Protein AF-H2B2R5-F1 (afdb_monomer_lite)

Secondary structure (DSSP, 8-state):
---HHHHHHT--SHHHHHHHHHHHHHHHHHHH-HHHHHHHHHHHHHHHHHHHHHH-TTHHHHHSSHHHHGGG--

Organism: NCBI:txid1363

Sequence (74 aa):
MFSFEKELDTAETLADCCNAYQNEFIRIQNIQGWAAAVTAKYNLRYEAALRYVGLRPEVLQEYNSVEDVMQLIY

pLDDT: mean 94.57, std 7.13, range [49.5, 97.94]

Foldseek 3Di:
DDDLVVQLVPDQDLVSLLVSLVVVLVVCCVPVNDVRSVVCNQVSLLSSLVSNCVNPVCVCVVQVDSSSSSVSRD

Radius of gyration: 12.18 Å; chains: 1; bounding box: 27×15×36 Å

Structure (mmCIF, N/CA/C/O backbone):
data_AF-H2B2R5-F1
#
_entry.id   AF-H2B2R5-F1
#
loop_
_atom_site.group_PDB
_atom_site.id
_atom_site.type_symbol
_atom_site.label_atom_id
_atom_site.label_alt_id
_atom_site.label_comp_id
_atom_site.label_asym_id
_atom_site.label_entity_id
_atom_site.label_seq_id
_atom_site.pdbx_PDB_ins_code
_atom_site.Cartn_x
_atom_site.Cartn_y
_atom_site.Cartn_z
_atom_site.occupancy
_atom_site.B_iso_or_equiv
_atom_site.auth_seq_id
_atom_site.auth_comp_id
_atom_site.auth_asym_id
_atom_site.auth_atom_id
_atom_site.pdbx_PDB_model_num
ATOM 1 N N . MET A 1 1 ? -8.675 -1.080 -18.071 1.00 49.50 1 MET A N 1
ATOM 2 C CA . MET A 1 1 ? -7.636 -0.224 -17.469 1.00 49.50 1 MET A CA 1
ATOM 3 C C . MET A 1 1 ? -7.661 -0.504 -15.980 1.00 49.50 1 MET A C 1
ATOM 5 O O . MET A 1 1 ? -8.700 -0.306 -15.366 1.00 49.50 1 ME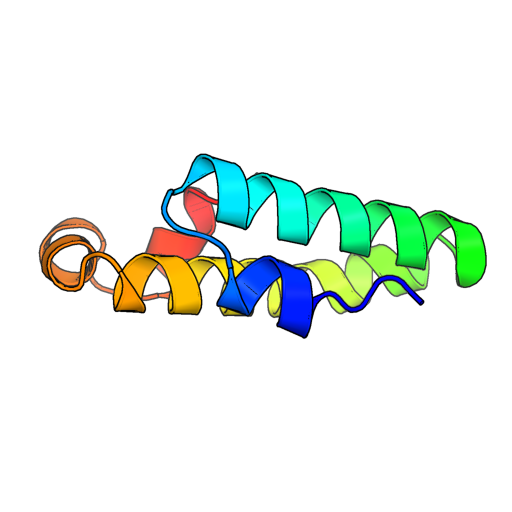T A O 1
ATOM 9 N N .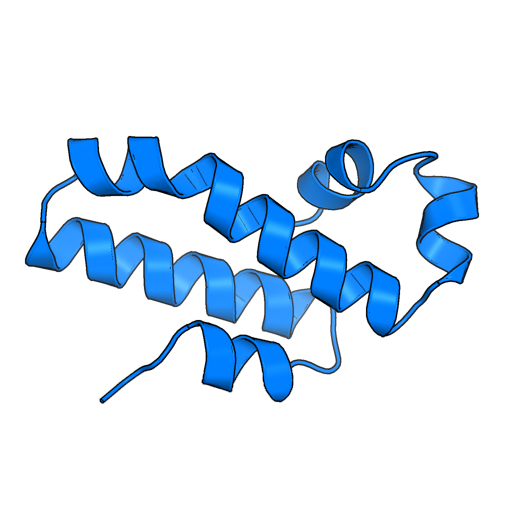 PHE A 1 2 ? -6.597 -1.107 -15.462 1.00 60.34 2 PHE A N 1
ATOM 10 C CA . PHE A 1 2 ? -6.429 -1.375 -14.036 1.00 60.34 2 PHE A CA 1
ATOM 11 C C . PHE A 1 2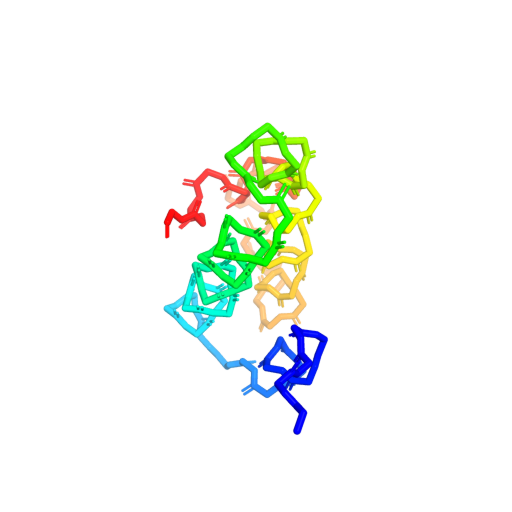 ? -6.091 -0.030 -13.382 1.00 60.34 2 PHE A C 1
ATOM 13 O O . PHE A 1 2 ? -5.157 0.626 -13.845 1.00 60.34 2 PHE A O 1
ATOM 20 N N . SER A 1 3 ? -6.905 0.433 -12.434 1.00 84.12 3 SER A N 1
ATOM 21 C CA . SER A 1 3 ? -6.661 1.690 -11.720 1.00 84.12 3 SER A CA 1
ATOM 22 C C . SER A 1 3 ? -6.450 1.354 -10.258 1.00 84.12 3 SER A C 1
ATOM 24 O O . SER A 1 3 ? -7.360 0.804 -9.642 1.00 84.12 3 SER A O 1
ATOM 26 N N . PHE A 1 4 ? -5.272 1.677 -9.735 1.00 91.38 4 PHE A N 1
ATOM 27 C CA . PHE A 1 4 ? -4.913 1.489 -8.333 1.00 91.38 4 PHE A CA 1
ATOM 28 C C . PHE A 1 4 ? -5.986 2.025 -7.379 1.00 91.38 4 PHE A C 1
ATOM 30 O O . PHE A 1 4 ? -6.462 1.290 -6.521 1.00 91.38 4 PHE A O 1
ATOM 37 N N . GLU A 1 5 ? -6.457 3.253 -7.618 1.00 91.12 5 GLU A N 1
ATOM 38 C CA . GLU A 1 5 ? -7.523 3.898 -6.838 1.00 91.12 5 GLU A CA 1
ATOM 39 C C . GLU A 1 5 ? -8.811 3.067 -6.815 1.00 91.12 5 GLU A C 1
ATOM 41 O O . GLU A 1 5 ? -9.443 2.912 -5.776 1.00 91.12 5 GLU A O 1
ATOM 46 N N . LYS A 1 6 ? -9.175 2.452 -7.948 1.00 90.81 6 LYS A N 1
ATOM 47 C CA . LYS A 1 6 ? -10.386 1.629 -8.032 1.00 90.81 6 LYS A CA 1
ATOM 48 C C . LYS A 1 6 ? -10.257 0.341 -7.219 1.00 90.81 6 LYS A C 1
ATOM 50 O O . LYS A 1 6 ? -11.243 -0.096 -6.637 1.00 90.81 6 LYS A O 1
ATOM 55 N N . GLU A 1 7 ? -9.077 -0.278 -7.202 1.00 92.50 7 GLU A N 1
ATOM 56 C CA . GLU A 1 7 ? -8.834 -1.473 -6.382 1.00 92.50 7 GLU A CA 1
ATOM 57 C C . GLU A 1 7 ? -8.920 -1.135 -4.893 1.00 92.50 7 GLU A C 1
ATOM 59 O O . GLU A 1 7 ? -9.615 -1.810 -4.132 1.00 92.50 7 GLU A O 1
ATOM 64 N N . LEU A 1 8 ? -8.269 -0.035 -4.514 1.00 94.56 8 LEU A N 1
ATOM 65 C CA . LEU A 1 8 ? -8.281 0.537 -3.173 1.00 94.56 8 LEU A CA 1
ATOM 66 C C . LEU A 1 8 ? -9.692 0.856 -2.677 1.00 94.56 8 LEU A C 1
ATOM 68 O O . LEU A 1 8 ? -10.044 0.486 -1.558 1.00 94.56 8 LEU A O 1
ATOM 72 N N . ASP A 1 9 ? -10.522 1.492 -3.502 1.00 93.75 9 ASP A N 1
ATOM 73 C CA . ASP A 1 9 ? -11.897 1.850 -3.138 1.00 93.75 9 ASP A CA 1
ATOM 74 C C . ASP A 1 9 ? -12.767 0.623 -2.834 1.00 93.75 9 ASP A C 1
ATOM 76 O O . ASP A 1 9 ? -13.682 0.694 -2.007 1.00 93.75 9 ASP A O 1
ATOM 80 N N . THR A 1 10 ? -12.464 -0.509 -3.474 1.00 94.31 10 THR A N 1
ATOM 81 C CA . THR A 1 10 ? -13.145 -1.793 -3.253 1.00 94.31 10 THR A CA 1
ATOM 82 C C . THR A 1 10 ? -12.495 -2.668 -2.184 1.00 94.31 10 THR A C 1
ATOM 84 O O . THR A 1 10 ? -13.044 -3.715 -1.862 1.00 94.31 10 THR A O 1
ATOM 87 N N . ALA A 1 11 ? -11.350 -2.266 -1.626 1.00 95.62 11 ALA A N 1
ATOM 88 C CA . ALA A 1 11 ? -10.679 -3.025 -0.580 1.00 95.62 11 ALA A CA 1
ATOM 89 C C . ALA A 1 11 ? -11.510 -3.017 0.712 1.00 95.62 11 ALA A C 1
ATOM 91 O O . ALA A 1 11 ? -11.971 -1.953 1.145 1.00 95.62 11 ALA A O 1
ATOM 92 N N . GLU A 1 12 ? -11.658 -4.189 1.334 1.00 96.44 12 GLU A N 1
ATOM 93 C CA . GLU A 1 12 ? -12.414 -4.387 2.582 1.00 96.44 12 GLU A CA 1
ATOM 94 C C . GLU A 1 12 ? -11.537 -4.953 3.710 1.00 96.44 12 GLU A C 1
ATOM 96 O O . GLU A 1 12 ? -11.898 -4.901 4.890 1.00 96.44 12 GLU A O 1
ATOM 101 N N . THR A 1 13 ? -10.356 -5.471 3.370 1.00 97.06 13 THR A N 1
ATOM 102 C CA . THR A 1 13 ? -9.417 -6.082 4.312 1.00 97.06 13 THR A CA 1
ATOM 103 C C . THR A 1 13 ? -7.996 -5.547 4.138 1.00 97.06 13 THR A C 1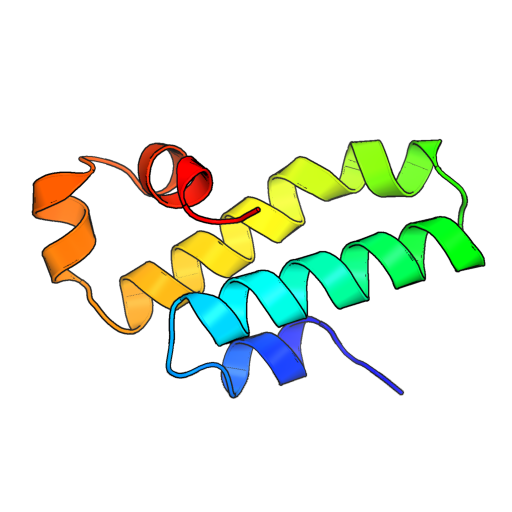
ATOM 105 O O . THR A 1 13 ? -7.649 -4.960 3.115 1.00 97.06 13 THR A O 1
ATOM 108 N N . LEU A 1 14 ? -7.134 -5.803 5.131 1.00 96.56 14 LEU A N 1
ATOM 109 C CA . LEU A 1 14 ? -5.697 -5.528 5.019 1.00 96.56 14 LEU A CA 1
ATOM 110 C C . LEU A 1 14 ? -5.078 -6.245 3.809 1.00 96.56 14 LEU A C 1
ATOM 112 O O . LEU A 1 14 ? -4.245 -5.673 3.114 1.00 96.56 14 LEU A O 1
ATOM 116 N N . ALA A 1 15 ? -5.507 -7.483 3.543 1.00 97.56 15 ALA A N 1
ATOM 117 C CA . ALA A 1 15 ? -5.010 -8.270 2.419 1.00 97.56 15 ALA A CA 1
ATOM 118 C C . ALA A 1 15 ? -5.352 -7.616 1.073 1.00 97.56 15 ALA A C 1
ATOM 120 O O . ALA A 1 15 ? -4.500 -7.571 0.190 1.00 97.56 15 ALA A O 1
ATOM 121 N N . ASP A 1 16 ? -6.554 -7.053 0.932 1.00 97.62 16 ASP A N 1
ATOM 122 C CA . ASP A 1 16 ? -6.953 -6.342 -0.287 1.00 97.62 16 ASP A CA 1
ATOM 123 C C . ASP A 1 16 ? -6.113 -5.077 -0.495 1.00 97.62 16 ASP A C 1
ATOM 125 O O . ASP A 1 16 ? -5.648 -4.826 -1.607 1.00 97.62 16 ASP A O 1
ATOM 129 N N . CYS A 1 17 ? -5.839 -4.325 0.578 1.00 97.62 17 CYS A N 1
ATOM 130 C CA . CYS A 1 17 ? -4.941 -3.170 0.525 1.00 97.62 17 CYS A CA 1
ATOM 131 C C . CYS A 1 17 ? -3.516 -3.568 0.096 1.00 97.62 17 CYS A C 1
ATOM 133 O O . CYS A 1 17 ? -2.918 -2.890 -0.743 1.00 97.62 17 CYS A O 1
ATOM 135 N N . CYS A 1 18 ? -2.975 -4.675 0.625 1.00 97.62 18 CYS A N 1
ATOM 136 C CA . CYS A 1 18 ? -1.675 -5.203 0.197 1.00 97.62 18 CYS A CA 1
ATOM 137 C C . CYS A 1 18 ? -1.691 -5.618 -1.279 1.00 97.62 18 CYS A C 1
ATOM 139 O O . CYS A 1 18 ? -0.777 -5.263 -2.021 1.00 97.62 18 CYS A O 1
ATOM 141 N N . ASN A 1 19 ? -2.740 -6.315 -1.723 1.00 97.25 19 ASN A N 1
ATOM 142 C CA . ASN A 1 19 ? -2.874 -6.757 -3.111 1.00 97.25 19 ASN A CA 1
ATOM 143 C C . ASN A 1 19 ? -2.928 -5.569 -4.081 1.00 97.25 19 ASN A C 1
ATOM 145 O O . ASN A 1 19 ? -2.201 -5.568 -5.073 1.00 97.25 19 ASN A O 1
ATOM 149 N N . ALA A 1 20 ? -3.720 -4.536 -3.771 1.00 96.62 20 ALA A N 1
ATOM 150 C CA . ALA A 1 20 ? -3.796 -3.319 -4.580 1.00 96.62 20 ALA A CA 1
ATOM 151 C C . ALA A 1 20 ? -2.420 -2.637 -4.700 1.00 96.62 20 ALA A C 1
ATOM 153 O O . ALA A 1 20 ? -1.981 -2.299 -5.803 1.00 96.62 20 ALA A O 1
ATOM 154 N N . TYR A 1 21 ? -1.701 -2.498 -3.578 1.00 97.19 21 TYR A N 1
ATOM 155 C CA . TYR A 1 21 ? -0.328 -1.979 -3.555 1.00 97.19 21 TYR A CA 1
ATOM 156 C C . TYR A 1 21 ? 0.619 -2.814 -4.432 1.00 97.19 21 TYR A C 1
ATOM 158 O O . TYR A 1 21 ? 1.326 -2.257 -5.276 1.00 97.19 21 TYR A O 1
ATOM 166 N N . GLN A 1 22 ? 0.642 -4.137 -4.251 1.00 96.88 22 GLN A N 1
ATOM 167 C CA . GLN A 1 22 ? 1.559 -5.024 -4.969 1.00 96.88 22 GLN A CA 1
ATOM 168 C C . GLN A 1 22 ? 1.285 -5.022 -6.473 1.00 96.88 22 GLN A C 1
ATOM 170 O O . GLN A 1 22 ? 2.223 -4.912 -7.268 1.00 96.88 22 GLN A O 1
ATOM 175 N N . ASN A 1 23 ? 0.013 -5.100 -6.869 1.00 96.56 23 ASN A N 1
ATOM 176 C CA . ASN A 1 23 ? -0.384 -5.072 -8.272 1.00 96.56 23 ASN A CA 1
ATOM 177 C C . ASN A 1 23 ? 0.091 -3.787 -8.952 1.00 96.56 23 ASN A C 1
ATOM 179 O O . ASN A 1 23 ? 0.669 -3.837 -10.042 1.00 96.56 23 ASN A O 1
ATOM 183 N N . GLU A 1 24 ? -0.109 -2.640 -8.301 1.00 97.06 24 GLU A N 1
ATOM 184 C CA . GLU A 1 24 ? 0.299 -1.352 -8.851 1.00 97.06 24 GLU A CA 1
ATOM 185 C C . GLU A 1 24 ? 1.823 -1.201 -8.890 1.00 97.06 24 GLU A C 1
ATOM 187 O O . GLU A 1 24 ? 2.376 -0.759 -9.901 1.00 97.06 24 GLU A O 1
ATOM 192 N N . PHE A 1 25 ? 2.527 -1.647 -7.846 1.00 97.19 25 PHE A N 1
ATOM 193 C CA . PHE A 1 25 ? 3.988 -1.659 -7.826 1.00 97.19 25 PHE A CA 1
ATOM 194 C C . PHE A 1 25 ? 4.558 -2.490 -8.988 1.00 97.19 25 PHE A C 1
ATOM 196 O O . PHE A 1 25 ? 5.416 -2.011 -9.735 1.00 97.19 25 PHE A O 1
ATOM 203 N N . ILE A 1 26 ? 4.037 -3.706 -9.194 1.00 96.88 26 ILE A N 1
ATOM 204 C CA . ILE A 1 26 ? 4.425 -4.594 -10.300 1.00 96.88 26 ILE A CA 1
ATOM 205 C C . ILE A 1 26 ? 4.086 -3.952 -11.651 1.00 96.88 26 ILE A C 1
ATOM 207 O O . ILE A 1 26 ? 4.888 -4.010 -12.588 1.00 96.88 26 ILE A O 1
ATOM 211 N N . ARG A 1 27 ? 2.925 -3.299 -11.771 1.00 97.06 27 ARG A N 1
ATOM 212 C CA . ARG A 1 27 ? 2.520 -2.596 -12.994 1.00 97.06 27 ARG A CA 1
ATOM 213 C C . ARG A 1 27 ? 3.494 -1.469 -13.341 1.00 97.06 27 ARG A C 1
ATOM 215 O O . ARG A 1 27 ? 3.944 -1.395 -14.487 1.00 97.06 27 ARG A O 1
ATOM 222 N N . ILE A 1 28 ? 3.839 -0.610 -12.379 1.00 97.19 28 ILE A N 1
ATOM 223 C CA . ILE A 1 28 ? 4.816 0.473 -12.572 1.00 97.19 28 ILE A CA 1
ATOM 224 C C . ILE A 1 28 ? 6.176 -0.117 -12.936 1.00 97.19 28 ILE A C 1
ATOM 226 O O . ILE A 1 28 ? 6.787 0.336 -13.901 1.00 97.19 28 ILE A O 1
ATOM 230 N N . GLN A 1 29 ? 6.622 -1.161 -12.236 1.00 97.56 29 GLN A N 1
ATOM 231 C CA . GLN A 1 29 ? 7.883 -1.834 -12.539 1.00 97.56 29 GLN A CA 1
ATOM 232 C C . GLN A 1 29 ? 7.922 -2.354 -13.982 1.00 97.56 29 GLN A C 1
ATOM 234 O O . GLN A 1 29 ? 8.921 -2.152 -14.671 1.00 97.56 29 GLN A O 1
ATOM 239 N N . ASN A 1 30 ? 6.845 -2.983 -14.453 1.00 97.56 30 ASN A N 1
ATOM 240 C CA . ASN A 1 30 ? 6.780 -3.570 -15.792 1.00 97.56 30 ASN A CA 1
ATOM 241 C C . ASN A 1 30 ? 6.678 -2.524 -16.913 1.00 97.56 30 ASN A C 1
ATOM 243 O O . ASN A 1 30 ? 7.157 -2.774 -18.016 1.00 97.56 30 ASN A O 1
ATOM 247 N N . ILE A 1 31 ? 6.054 -1.369 -16.656 1.00 97.19 31 ILE A N 1
ATOM 248 C CA . ILE A 1 31 ? 5.807 -0.337 -17.681 1.00 97.19 31 ILE A CA 1
ATOM 249 C C . ILE A 1 31 ? 6.879 0.762 -17.668 1.00 97.19 31 ILE A C 1
ATOM 251 O O . ILE A 1 31 ? 7.285 1.238 -18.724 1.00 97.19 31 ILE A O 1
ATOM 255 N N . GLN A 1 32 ? 7.316 1.185 -16.481 1.00 97.12 32 GLN A N 1
ATOM 256 C CA . GLN A 1 32 ? 8.189 2.348 -16.260 1.00 97.12 32 GLN A CA 1
ATOM 257 C C . GLN A 1 32 ? 9.567 1.964 -15.695 1.00 97.12 32 GLN A C 1
ATOM 259 O O . GLN A 1 32 ? 10.477 2.791 -15.667 1.00 97.12 32 GLN A O 1
ATOM 264 N N . GLY A 1 33 ? 9.742 0.713 -15.260 1.00 97.69 33 GLY A N 1
ATOM 265 C CA . GLY A 1 33 ? 10.995 0.193 -14.724 1.00 97.69 33 GLY A CA 1
ATOM 266 C C . GLY A 1 33 ? 11.104 0.254 -13.199 1.00 97.69 33 GLY A C 1
ATOM 267 O O . GLY A 1 33 ? 10.330 0.905 -12.497 1.00 97.69 33 GLY A O 1
ATOM 268 N N . TRP A 1 34 ? 12.119 -0.439 -12.676 1.00 97.56 34 TRP A N 1
ATOM 269 C CA . TRP A 1 34 ? 12.347 -0.600 -11.234 1.00 97.56 34 TRP A CA 1
ATOM 270 C C . TRP A 1 34 ? 12.539 0.725 -10.489 1.00 97.56 34 TRP A C 1
ATOM 272 O O . TRP A 1 34 ? 11.989 0.904 -9.407 1.00 97.56 34 TRP A O 1
ATOM 282 N N . ALA A 1 35 ? 13.289 1.669 -11.067 1.00 97.94 35 ALA A N 1
ATOM 283 C CA . ALA A 1 35 ? 13.545 2.960 -10.429 1.00 97.94 35 ALA A CA 1
ATOM 284 C C . ALA A 1 35 ? 12.240 3.731 -10.164 1.00 97.94 35 ALA A C 1
ATOM 286 O O . ALA A 1 35 ? 12.034 4.212 -9.053 1.00 97.94 35 ALA A O 1
ATOM 287 N N . ALA A 1 36 ? 11.331 3.763 -11.145 1.00 97.31 36 ALA A N 1
ATOM 288 C CA . ALA A 1 36 ? 10.019 4.386 -10.994 1.00 97.31 36 ALA A CA 1
ATOM 289 C C . ALA A 1 36 ? 9.172 3.686 -9.918 1.00 97.31 36 ALA A C 1
ATOM 291 O O . ALA A 1 36 ? 8.559 4.354 -9.087 1.00 97.31 36 ALA A O 1
ATOM 292 N N . ALA A 1 37 ? 9.188 2.348 -9.882 1.00 97.31 37 ALA A N 1
ATOM 293 C CA . ALA A 1 37 ? 8.459 1.576 -8.874 1.00 97.31 37 ALA A CA 1
ATOM 294 C C . ALA A 1 37 ? 8.964 1.864 -7.450 1.00 97.31 37 ALA A C 1
ATOM 296 O O . ALA A 1 37 ? 8.168 2.103 -6.543 1.00 97.31 37 ALA A O 1
ATOM 297 N N . VAL A 1 38 ? 10.285 1.922 -7.250 1.00 97.50 38 VAL A N 1
ATOM 298 C CA . VAL A 1 38 ? 10.887 2.259 -5.949 1.00 97.50 38 VAL A CA 1
ATOM 299 C C . VAL A 1 38 ? 10.530 3.682 -5.516 1.00 97.50 38 VAL A C 1
ATOM 301 O O . VAL A 1 38 ? 10.208 3.882 -4.347 1.00 97.50 38 VAL A O 1
ATOM 304 N N . THR A 1 39 ? 10.529 4.651 -6.437 1.00 97.44 39 THR A N 1
ATOM 305 C CA . THR A 1 39 ? 10.086 6.024 -6.144 1.00 97.44 39 THR A CA 1
ATOM 306 C C . THR A 1 39 ? 8.606 6.078 -5.753 1.00 97.44 39 THR A C 1
ATOM 308 O O . THR A 1 39 ? 8.252 6.809 -4.832 1.00 97.44 39 THR A O 1
ATOM 311 N N . ALA A 1 40 ? 7.747 5.282 -6.396 1.00 96.69 40 ALA A N 1
ATOM 312 C CA . ALA A 1 40 ? 6.318 5.223 -6.084 1.00 96.69 40 ALA A CA 1
ATOM 313 C C . ALA A 1 40 ? 5.999 4.444 -4.792 1.00 96.69 40 ALA A C 1
ATOM 315 O O . ALA A 1 40 ? 4.962 4.683 -4.175 1.00 96.69 40 ALA A O 1
ATOM 316 N N . LYS A 1 41 ? 6.887 3.534 -4.361 1.00 96.62 41 LYS A N 1
ATOM 317 C CA . LYS A 1 41 ? 6.658 2.576 -3.265 1.00 96.62 41 LYS A CA 1
ATOM 318 C C . LYS A 1 41 ? 6.063 3.205 -2.008 1.00 96.62 41 LYS A C 1
ATOM 320 O O . LYS A 1 41 ? 5.136 2.641 -1.436 1.00 96.62 41 LYS A O 1
ATOM 325 N N . TYR A 1 42 ? 6.623 4.328 -1.558 1.00 97.31 42 TYR A N 1
ATOM 326 C CA . TYR A 1 42 ? 6.172 4.985 -0.332 1.00 97.31 42 TYR A CA 1
ATOM 327 C C . TYR A 1 42 ? 4.716 5.448 -0.451 1.00 97.31 42 TYR A C 1
ATOM 329 O O . TYR A 1 42 ? 3.893 5.067 0.374 1.00 97.31 42 TYR A O 1
ATOM 337 N N . ASN A 1 43 ? 4.389 6.191 -1.512 1.00 97.56 43 ASN A N 1
ATOM 338 C CA . ASN A 1 43 ? 3.045 6.732 -1.720 1.00 97.56 43 ASN A CA 1
ATOM 339 C C . ASN A 1 43 ? 2.006 5.616 -1.849 1.00 97.56 43 ASN A C 1
ATOM 341 O O . ASN A 1 43 ? 0.966 5.678 -1.205 1.00 97.56 43 ASN A O 1
ATOM 345 N N . LEU A 1 44 ? 2.321 4.552 -2.596 1.00 97.44 44 LEU A N 1
ATOM 346 C CA . LEU A 1 44 ? 1.403 3.424 -2.754 1.00 97.44 44 LEU A CA 1
ATOM 347 C C . LEU A 1 44 ? 1.103 2.735 -1.413 1.00 97.44 44 LEU A C 1
ATOM 349 O O . LEU A 1 44 ? -0.051 2.434 -1.112 1.00 97.44 44 LEU A O 1
ATOM 353 N N . ARG A 1 45 ? 2.128 2.495 -0.581 1.00 97.62 45 ARG A N 1
ATOM 354 C CA . ARG A 1 45 ? 1.914 1.900 0.748 1.00 97.62 45 ARG A CA 1
ATOM 355 C C . ARG A 1 45 ? 1.154 2.849 1.672 1.00 97.62 45 ARG A C 1
ATOM 357 O O . ARG A 1 45 ? 0.331 2.381 2.452 1.00 97.62 45 ARG A O 1
ATOM 364 N N . TYR A 1 46 ? 1.416 4.151 1.587 1.00 97.81 46 TYR A N 1
ATOM 365 C CA . TYR A 1 46 ? 0.718 5.161 2.377 1.00 97.81 46 TYR A CA 1
ATOM 366 C C . TYR A 1 46 ? -0.776 5.219 2.032 1.00 97.81 46 TYR A C 1
ATOM 368 O O . TYR A 1 46 ? -1.609 5.192 2.932 1.00 97.81 46 TYR A O 1
ATOM 376 N N . GLU A 1 47 ? -1.134 5.206 0.747 1.00 97.75 47 GLU A N 1
ATOM 377 C CA . GLU A 1 47 ? -2.535 5.180 0.301 1.00 97.75 47 GLU A CA 1
ATOM 378 C C . GLU A 1 47 ? -3.251 3.884 0.722 1.00 97.75 47 GLU A C 1
ATOM 380 O O . GLU A 1 47 ? -4.365 3.931 1.249 1.00 97.75 47 GLU A O 1
ATOM 385 N N . ALA A 1 48 ? -2.586 2.730 0.598 1.00 97.75 48 ALA A N 1
ATOM 386 C CA . ALA A 1 48 ? -3.082 1.446 1.105 1.00 97.75 48 ALA A CA 1
ATOM 387 C C . ALA A 1 48 ? -3.307 1.449 2.627 1.00 97.75 48 ALA A C 1
ATOM 389 O O . ALA A 1 48 ? -4.331 0.954 3.110 1.00 97.75 48 ALA A O 1
ATOM 390 N N . ALA A 1 49 ? -2.385 2.046 3.385 1.00 97.75 49 ALA A N 1
ATOM 391 C CA . ALA A 1 49 ? -2.506 2.197 4.831 1.00 97.75 49 ALA A CA 1
ATOM 392 C C . ALA A 1 49 ? -3.648 3.148 5.213 1.00 97.75 49 ALA A C 1
ATOM 394 O O . ALA A 1 49 ? -4.451 2.813 6.082 1.00 97.75 49 ALA A O 1
ATOM 395 N N . LEU A 1 50 ? -3.772 4.293 4.532 1.00 97.38 50 LEU A N 1
ATOM 396 C CA 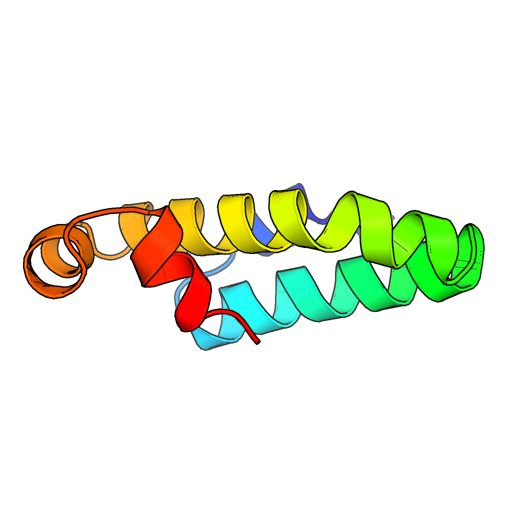. LEU A 1 50 ? -4.880 5.233 4.720 1.00 97.38 50 LEU A CA 1
ATOM 397 C C . LEU A 1 50 ? -6.230 4.561 4.491 1.00 97.38 50 LEU A C 1
ATOM 399 O O . LEU A 1 50 ? -7.147 4.731 5.296 1.00 97.38 50 LEU A O 1
ATOM 403 N N . ARG A 1 51 ? -6.352 3.765 3.425 1.00 97.00 51 ARG A N 1
ATOM 404 C CA . ARG A 1 51 ? -7.572 3.002 3.166 1.00 97.00 51 ARG A CA 1
ATOM 405 C C . ARG A 1 51 ? -7.868 2.025 4.297 1.00 97.00 51 ARG A C 1
ATOM 407 O O . ARG A 1 51 ? -9.003 1.983 4.765 1.00 97.00 51 ARG A O 1
ATOM 414 N N . TYR A 1 52 ? -6.867 1.280 4.767 1.00 97.25 52 TYR A N 1
ATOM 415 C CA . TYR A 1 52 ? -7.052 0.334 5.869 1.00 97.25 52 TYR A CA 1
ATOM 416 C C . TYR A 1 52 ? -7.478 1.030 7.170 1.00 97.25 52 TYR A C 1
ATOM 418 O O . TYR A 1 52 ? -8.410 0.577 7.834 1.00 97.25 52 TYR A O 1
ATOM 426 N N . VAL A 1 53 ? -6.878 2.180 7.484 1.00 96.88 53 VAL A N 1
ATOM 427 C CA . VAL A 1 53 ? -7.306 3.041 8.597 1.00 96.88 53 VAL A CA 1
ATOM 428 C C . VAL A 1 53 ? -8.748 3.520 8.412 1.00 96.88 53 VAL A C 1
ATOM 430 O O . VAL A 1 53 ? -9.511 3.538 9.372 1.00 96.88 53 VAL A O 1
ATOM 433 N N . GLY A 1 54 ? -9.159 3.868 7.190 1.00 95.81 54 GLY A N 1
ATOM 434 C CA . GLY A 1 54 ? -10.542 4.250 6.892 1.00 95.81 54 GLY A CA 1
ATOM 435 C C . GLY A 1 54 ? -11.557 3.122 7.123 1.00 95.81 54 GLY A C 1
ATOM 436 O O . GLY A 1 54 ? -12.691 3.394 7.511 1.00 95.81 54 GLY A O 1
ATOM 437 N N . LEU A 1 55 ? -11.149 1.866 6.923 1.00 95.44 55 LEU A N 1
ATOM 438 C CA . LEU A 1 55 ? -11.969 0.679 7.196 1.00 95.44 55 LEU A CA 1
ATOM 439 C C . LEU A 1 55 ? -12.019 0.336 8.690 1.00 95.44 55 LEU A C 1
ATOM 441 O O . LEU A 1 55 ? -13.042 -0.151 9.173 1.00 95.44 55 LEU A O 1
ATOM 445 N N . ARG A 1 56 ? -10.911 0.560 9.406 1.00 94.50 56 ARG A N 1
ATOM 446 C CA . ARG A 1 56 ? -10.744 0.246 10.832 1.00 94.50 56 ARG A CA 1
ATOM 447 C C . ARG A 1 56 ? -10.043 1.392 11.568 1.00 94.50 56 ARG A C 1
ATOM 449 O O . ARG A 1 56 ? -8.840 1.305 11.837 1.00 94.50 56 ARG A O 1
ATOM 456 N N . PRO A 1 57 ? -10.765 2.472 11.911 1.00 93.69 57 PRO A N 1
ATOM 457 C CA . PRO A 1 57 ? -10.175 3.637 12.571 1.00 93.69 57 PRO A CA 1
ATOM 458 C C . PRO A 1 57 ? -9.503 3.311 13.911 1.00 93.69 57 PRO A C 1
ATOM 460 O O . PRO A 1 57 ? -8.580 4.010 14.329 1.00 93.69 57 PRO A O 1
ATOM 463 N N . GLU A 1 58 ? -9.930 2.236 14.579 1.00 93.94 58 GLU A N 1
ATOM 464 C CA . GLU A 1 58 ? -9.341 1.739 15.823 1.00 93.94 58 GLU A CA 1
ATOM 465 C C . GLU A 1 58 ? -7.865 1.337 15.684 1.00 93.94 58 GLU A C 1
ATOM 467 O O . GLU A 1 58 ? -7.124 1.411 16.662 1.00 93.94 58 GLU A O 1
ATOM 472 N N . VAL A 1 59 ? -7.404 0.999 14.474 1.00 92.81 59 VAL A N 1
ATOM 473 C CA . VAL A 1 59 ? -6.004 0.636 14.202 1.00 92.81 59 VAL A CA 1
ATOM 474 C C . VAL A 1 59 ? -5.055 1.795 14.533 1.00 92.81 59 VAL A C 1
ATOM 476 O O . VAL A 1 59 ? -3.932 1.564 14.977 1.00 92.81 59 VAL A O 1
ATOM 479 N N . LEU A 1 60 ? -5.502 3.051 14.419 1.00 90.94 60 LEU A N 1
ATOM 480 C CA . LEU A 1 60 ? -4.681 4.201 14.816 1.00 90.94 60 LEU A CA 1
ATOM 481 C C . LEU A 1 60 ? -4.382 4.245 16.320 1.00 90.94 60 LEU A C 1
ATOM 483 O O . LEU A 1 60 ? -3.393 4.856 16.714 1.00 90.94 60 LEU A O 1
ATOM 487 N N . GLN A 1 61 ? -5.191 3.597 17.161 1.00 91.00 61 GLN A N 1
ATOM 488 C CA . GLN A 1 61 ? -4.911 3.502 18.597 1.00 91.00 61 GLN A CA 1
ATOM 489 C C . GLN A 1 61 ? -3.772 2.516 18.892 1.00 91.00 61 GLN A C 1
ATOM 491 O O . GLN A 1 61 ? -3.059 2.688 19.875 1.00 91.00 61 GLN A O 1
ATOM 496 N N . GLU A 1 62 ? -3.594 1.496 18.047 1.00 92.88 62 GLU A N 1
ATOM 497 C CA . GLU A 1 62 ? -2.535 0.489 18.182 1.00 92.88 62 GLU A CA 1
ATOM 498 C C . GLU A 1 62 ? -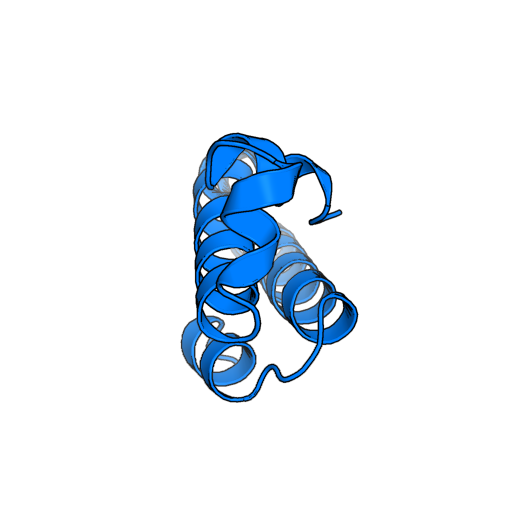1.218 0.968 17.556 1.00 92.88 62 GLU A C 1
ATOM 500 O O . GLU A 1 62 ? -0.152 0.793 18.146 1.00 92.88 62 GLU A O 1
ATOM 505 N N . TYR A 1 63 ? -1.293 1.616 16.389 1.00 92.31 63 TYR A N 1
ATOM 506 C CA . TYR A 1 63 ? -0.116 1.991 15.603 1.00 92.31 63 TYR A CA 1
ATOM 507 C C . TYR A 1 63 ? 0.269 3.471 15.723 1.00 92.31 63 TYR A C 1
ATOM 509 O O . TYR A 1 63 ? 1.322 3.831 15.238 1.00 92.31 63 TYR A O 1
ATOM 517 N N . ASN A 1 64 ? -0.488 4.336 16.406 1.00 90.88 64 ASN A N 1
ATOM 518 C CA . ASN A 1 64 ? -0.204 5.773 16.632 1.00 90.88 64 ASN A CA 1
ATOM 519 C C . ASN A 1 64 ? -0.190 6.687 15.388 1.00 90.88 64 ASN A C 1
ATOM 521 O O . ASN A 1 64 ? -0.468 7.881 15.520 1.00 90.88 64 ASN A O 1
ATOM 525 N N . SER A 1 65 ? 0.126 6.175 14.197 1.00 95.12 65 SER A N 1
ATOM 526 C CA . SER A 1 65 ? 0.168 6.944 12.949 1.00 95.12 65 SER A CA 1
ATOM 527 C C . SER A 1 65 ? -0.152 6.083 11.724 1.00 95.12 65 SER A C 1
ATOM 529 O O . SER A 1 65 ? -0.112 4.854 11.776 1.00 95.12 65 SER A O 1
ATOM 531 N N . VAL A 1 66 ? -0.460 6.723 10.594 1.00 95.44 66 VAL A N 1
ATOM 532 C CA . VAL A 1 66 ? -0.671 6.020 9.315 1.00 95.44 66 VAL A CA 1
ATOM 533 C C . VAL A 1 66 ? 0.648 5.432 8.803 1.00 95.44 66 VAL A C 1
ATOM 535 O O . VAL A 1 66 ? 0.666 4.345 8.231 1.00 95.44 66 VAL A O 1
ATOM 538 N N . GLU A 1 67 ? 1.762 6.120 9.040 1.00 95.50 67 GLU A N 1
ATOM 539 C CA . GLU A 1 67 ? 3.116 5.689 8.696 1.00 95.50 67 GLU A CA 1
ATOM 540 C C . GLU A 1 67 ? 3.529 4.410 9.436 1.00 95.50 67 GLU A C 1
ATOM 542 O O . GLU A 1 67 ? 4.240 3.571 8.879 1.00 95.50 67 GLU A O 1
ATOM 547 N N . ASP A 1 68 ? 3.046 4.223 10.661 1.00 95.75 68 ASP A N 1
ATOM 548 C CA . ASP A 1 68 ? 3.238 2.985 11.414 1.00 95.75 68 ASP A CA 1
ATOM 549 C C . ASP A 1 68 ? 2.331 1.865 10.883 1.00 95.75 68 ASP A C 1
ATOM 551 O O . ASP A 1 68 ? 2.792 0.739 10.685 1.00 95.75 68 ASP A O 1
ATOM 555 N N . VAL A 1 69 ? 1.074 2.174 10.530 1.00 96.00 69 VAL A N 1
ATOM 556 C CA . VAL A 1 69 ? 0.176 1.222 9.843 1.00 96.00 69 VAL A CA 1
ATOM 557 C C . VAL A 1 69 ? 0.743 0.790 8.491 1.00 96.00 69 VAL A C 1
ATOM 559 O O . VAL A 1 69 ? 0.573 -0.358 8.083 1.00 96.00 69 VAL A O 1
ATOM 562 N N . MET A 1 70 ? 1.485 1.664 7.809 1.00 96.69 70 MET A N 1
ATOM 563 C CA . MET A 1 70 ? 2.159 1.354 6.549 1.00 96.69 70 MET A CA 1
ATOM 564 C C . MET A 1 70 ? 3.088 0.139 6.663 1.00 96.69 70 MET A C 1
ATOM 566 O O . MET A 1 70 ? 3.275 -0.570 5.673 1.00 96.69 70 MET A O 1
ATOM 570 N N . GLN A 1 71 ? 3.638 -0.148 7.850 1.00 94.69 71 GLN A N 1
ATOM 571 C CA . GLN A 1 71 ? 4.464 -1.338 8.085 1.00 94.69 71 GLN A CA 1
ATOM 572 C C . GLN A 1 71 ? 3.693 -2.651 7.884 1.00 94.69 71 GLN A C 1
ATOM 574 O O . GLN A 1 71 ? 4.311 -3.668 7.576 1.00 94.69 71 GLN A O 1
ATOM 579 N N . LEU A 1 72 ? 2.361 -2.618 7.984 1.00 95.00 72 LEU A N 1
ATOM 580 C CA . LEU A 1 72 ? 1.480 -3.757 7.723 1.00 95.00 72 LEU A CA 1
ATOM 581 C C . LEU A 1 72 ? 1.244 -4.011 6.226 1.00 95.00 72 LEU A C 1
ATOM 583 O O . LEU A 1 72 ? 0.804 -5.100 5.867 1.00 95.00 72 LEU A O 1
ATOM 587 N N . ILE A 1 73 ? 1.537 -3.035 5.359 1.00 97.06 73 ILE A N 1
ATOM 588 C CA . ILE A 1 73 ? 1.405 -3.163 3.902 1.00 97.06 73 ILE A CA 1
ATOM 589 C C . ILE A 1 73 ? 2.713 -3.715 3.330 1.00 97.06 73 ILE A C 1
ATOM 591 O O . ILE A 1 73 ? 3.731 -3.018 3.377 1.00 97.06 73 ILE A O 1
ATOM 595 N N . TYR A 1 74 ? 2.712 -4.929 2.778 1.00 89.19 74 TYR A N 1
ATOM 596 C CA . TYR A 1 74 ? 3.899 -5.587 2.209 1.00 89.19 74 TYR A CA 1
ATOM 597 C C . TYR A 1 74 ? 3.625 -6.227 0.855 1.00 89.19 74 TYR A C 1
ATOM 599 O O . TYR A 1 74 ? 2.458 -6.568 0.576 1.00 89.19 74 TYR A O 1
#